Protein AF-A0A2N7B556-F1 (afdb_monomer)

Mean predicted aligned error: 3.23 Å

Secondary structure (DSSP, 8-state):
--TTSSHHHHHHHHTTPPEE-TTS---TTTTTT--EE-TT-GGGSPPPPHHHHHHTTTSS-PPP-

Foldseek 3Di:
DCPPVPCPLVVCQVVQHKAAQPPDPDDCVVVVNPRIDHRPHQVSDDWDDPVVCVVVVNPDDIGDD

Structure (mmCIF, N/CA/C/O backbone):
data_AF-A0A2N7B556-F1
#
_entry.id   AF-A0A2N7B556-F1
#
loop_
_atom_site.g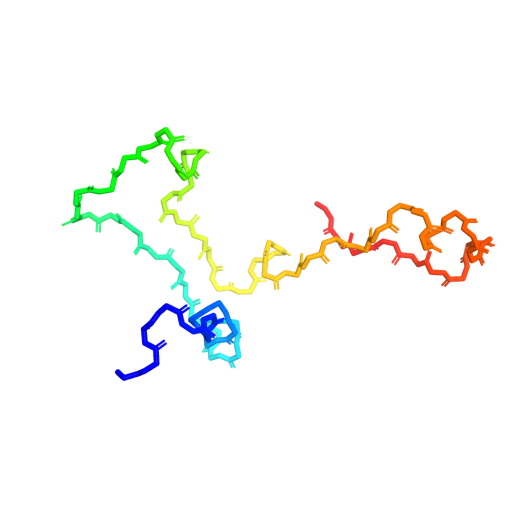roup_PDB
_atom_site.id
_atom_site.type_symbol
_atom_site.label_atom_id
_atom_site.label_alt_id
_atom_site.label_comp_id
_atom_site.label_asym_id
_atom_site.label_entity_id
_atom_site.label_seq_id
_atom_site.pdbx_PDB_ins_code
_atom_site.Cartn_x
_atom_site.Cartn_y
_atom_site.Cartn_z
_atom_site.occupancy
_atom_site.B_iso_or_equiv
_atom_site.auth_seq_id
_atom_site.auth_comp_id
_atom_site.auth_asym_id
_atom_site.auth_atom_id
_atom_site.pdbx_PDB_model_num
ATOM 1 N N . GLU A 1 1 ? -2.655 1.825 -20.049 1.00 75.31 1 GLU A N 1
ATOM 2 C CA . GLU A 1 1 ? -3.814 2.738 -20.060 1.00 75.31 1 GLU A CA 1
ATOM 3 C C . GLU A 1 1 ? -4.309 2.812 -18.602 1.00 75.31 1 GLU A C 1
ATOM 5 O O . GLU A 1 1 ? -4.060 1.834 -17.899 1.00 75.31 1 GLU A O 1
ATOM 10 N N . LEU A 1 2 ? -4.768 3.972 -18.100 1.00 94.56 2 LEU A N 1
ATOM 11 C CA . LEU A 1 2 ? -4.928 4.349 -16.665 1.00 94.56 2 LEU A CA 1
ATOM 12 C C . LEU A 1 2 ? -3.670 4.787 -15.875 1.00 94.56 2 LEU A C 1
ATOM 14 O O . LEU A 1 2 ? -3.582 4.638 -14.649 1.00 94.56 2 LEU A O 1
ATOM 18 N N . TRP A 1 3 ? -2.647 5.313 -16.555 1.00 95.06 3 TRP A N 1
ATOM 19 C CA . TRP A 1 3 ? -1.444 5.803 -15.870 1.00 95.06 3 TRP A CA 1
ATOM 20 C C . TRP A 1 3 ? -1.717 7.121 -15.137 1.00 95.06 3 TRP A C 1
ATOM 22 O O . TRP A 1 3 ? -2.273 8.048 -15.709 1.00 95.06 3 TRP A O 1
ATOM 32 N N . GLY A 1 4 ? -1.286 7.215 -13.877 1.00 95.56 4 GLY A N 1
ATOM 33 C CA . GLY A 1 4 ? -1.494 8.408 -13.047 1.00 95.56 4 GLY A CA 1
ATOM 34 C C . GLY A 1 4 ? -2.876 8.498 -12.391 1.00 95.56 4 GLY A C 1
ATOM 35 O O . GLY A 1 4 ? -3.091 9.370 -11.560 1.00 95.56 4 GLY A O 1
ATOM 36 N N . GLU A 1 5 ? -3.780 7.561 -12.678 1.00 97.88 5 GLU A N 1
ATOM 37 C CA . GLU A 1 5 ? -5.173 7.597 -12.205 1.00 97.88 5 GLU A CA 1
ATOM 38 C C . GLU A 1 5 ? -5.410 6.786 -10.916 1.00 97.88 5 GLU A C 1
ATOM 40 O O . GLU A 1 5 ? -6.538 6.579 -10.486 1.00 9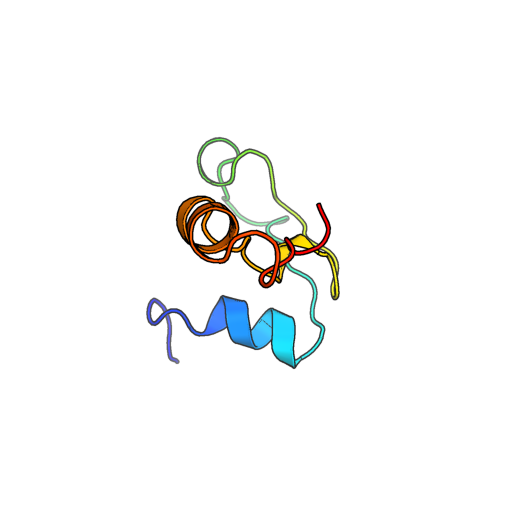7.88 5 GLU A O 1
ATOM 45 N N . GLY A 1 6 ? -4.343 6.303 -10.273 1.00 96.12 6 GLY A N 1
ATOM 46 C CA . GLY A 1 6 ? -4.424 5.675 -8.947 1.00 96.12 6 GLY A CA 1
ATOM 47 C C . GLY A 1 6 ? -4.792 4.185 -8.920 1.00 96.12 6 GLY A C 1
ATOM 48 O O . GLY A 1 6 ? -4.846 3.595 -7.844 1.00 96.12 6 GLY A O 1
ATOM 49 N N . PHE A 1 7 ? -4.964 3.522 -10.065 1.00 97.19 7 PHE A N 1
ATOM 50 C CA . PHE A 1 7 ? -5.392 2.113 -10.097 1.00 97.19 7 PHE A CA 1
ATOM 51 C C . PHE A 1 7 ? -4.307 1.100 -9.723 1.00 97.19 7 PHE A C 1
ATOM 53 O O . PHE A 1 7 ? -4.605 0.041 -9.168 1.00 97.19 7 PHE A O 1
ATOM 60 N N . ARG A 1 8 ? -3.028 1.416 -9.970 1.00 96.44 8 ARG A N 1
ATOM 61 C CA . ARG A 1 8 ? -1.949 0.419 -9.873 1.00 96.44 8 ARG A CA 1
ATOM 62 C C . ARG A 1 8 ? -1.791 -0.185 -8.473 1.00 96.44 8 ARG A C 1
ATOM 64 O O . ARG A 1 8 ? -1.444 -1.357 -8.366 1.00 96.44 8 ARG A O 1
ATOM 71 N N . PHE A 1 9 ? -2.051 0.583 -7.415 1.00 96.81 9 PHE A N 1
ATOM 72 C CA . PHE A 1 9 ? -2.023 0.068 -6.042 1.00 96.81 9 PHE A CA 1
ATOM 73 C C . PHE A 1 9 ? -3.090 -1.017 -5.830 1.00 96.81 9 PHE A C 1
ATOM 75 O O . PHE A 1 9 ? -2.790 -2.103 -5.334 1.00 96.81 9 PHE A O 1
ATOM 82 N N . TYR A 1 10 ? -4.322 -0.748 -6.270 1.00 96.81 10 TYR A N 1
ATOM 83 C CA . TYR A 1 10 ? -5.434 -1.690 -6.166 1.00 96.81 10 TYR A CA 1
ATOM 84 C C . TYR A 1 10 ? -5.241 -2.910 -7.055 1.00 96.81 10 TYR A C 1
ATOM 86 O O . TYR A 1 10 ? -5.584 -4.013 -6.638 1.00 96.81 10 TYR A O 1
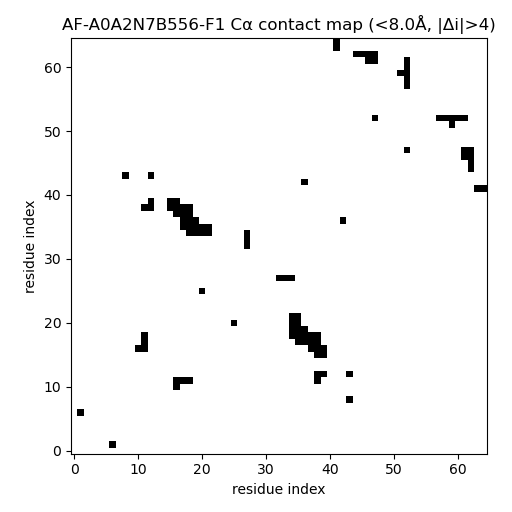ATOM 94 N N . ASP A 1 11 ? -4.657 -2.731 -8.240 1.00 97.88 11 ASP A N 1
ATOM 95 C CA . ASP A 1 11 ? -4.321 -3.843 -9.124 1.00 97.88 11 ASP A CA 1
ATOM 96 C C . ASP A 1 11 ? -3.359 -4.817 -8.454 1.00 97.88 11 ASP A C 1
ATOM 98 O O . ASP A 1 11 ? -3.663 -6.003 -8.373 1.00 97.88 11 ASP A O 1
ATOM 102 N N . LEU A 1 12 ? -2.244 -4.321 -7.909 1.00 97.81 12 LEU A N 1
ATOM 103 C CA . LEU A 1 1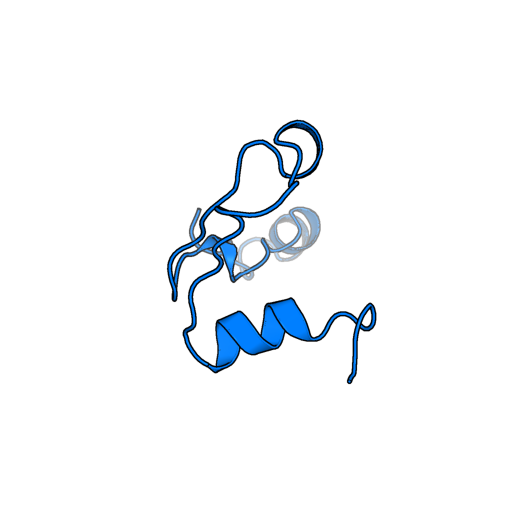2 ? -1.261 -5.168 -7.230 1.00 97.81 12 LEU A CA 1
ATOM 104 C C . LEU A 1 12 ? -1.891 -5.941 -6.066 1.00 97.81 12 LEU A C 1
ATOM 106 O O . LEU A 1 12 ? -1.691 -7.150 -5.948 1.00 97.81 12 LEU A O 1
ATOM 110 N N . LYS A 1 13 ? -2.730 -5.272 -5.268 1.00 97.50 13 LYS A N 1
ATOM 111 C CA . LYS A 1 13 ? -3.453 -5.906 -4.163 1.00 97.50 13 LYS A CA 1
ATOM 112 C C . LYS A 1 13 ? -4.448 -6.966 -4.640 1.00 97.50 13 LYS A C 1
ATOM 114 O O . LYS A 1 13 ? -4.401 -8.101 -4.172 1.00 97.50 13 LYS A O 1
ATOM 119 N N . ARG A 1 14 ? -5.356 -6.621 -5.561 1.00 97.75 14 ARG A N 1
ATOM 120 C CA . ARG A 1 14 ? -6.461 -7.510 -5.972 1.00 97.75 14 ARG A CA 1
ATOM 121 C C . ARG A 1 14 ? -5.975 -8.729 -6.750 1.00 97.75 14 ARG A C 1
ATOM 123 O O . ARG A 1 14 ? -6.628 -9.764 -6.713 1.00 97.75 14 ARG A O 1
ATOM 130 N N . THR A 1 15 ? -4.849 -8.614 -7.456 1.00 98.06 15 THR A N 1
ATOM 131 C CA . THR A 1 15 ? -4.244 -9.737 -8.188 1.00 98.06 15 THR A CA 1
ATOM 132 C C . THR A 1 15 ? -3.202 -10.492 -7.366 1.00 98.06 15 THR A C 1
ATOM 134 O O . THR A 1 15 ? -2.549 -11.375 -7.913 1.00 98.06 15 THR A O 1
ATOM 137 N N . ASN A 1 16 ? -3.001 -10.133 -6.091 1.00 97.88 16 ASN A N 1
ATOM 138 C CA . ASN A 1 16 ? -1.959 -10.689 -5.228 1.00 97.88 16 ASN A CA 1
ATOM 139 C C . ASN A 1 16 ? -0.562 -10.667 -5.888 1.00 97.88 16 ASN A C 1
ATOM 141 O O . ASN A 1 16 ? 0.159 -11.664 -5.897 1.00 97.88 16 ASN A O 1
ATOM 145 N N . ALA A 1 17 ? -0.201 -9.533 -6.493 1.00 98.25 17 ALA A N 1
ATOM 146 C CA . ALA A 1 17 ? 1.075 -9.341 -7.176 1.00 98.25 17 ALA A CA 1
ATOM 147 C C . ALA A 1 17 ? 2.047 -8.507 -6.319 1.00 98.25 17 ALA A C 1
ATOM 149 O O . ALA A 1 17 ? 1.617 -7.567 -5.645 1.00 98.25 17 ALA A O 1
ATOM 150 N N . PRO A 1 18 ? 3.359 -8.805 -6.354 1.00 98.19 18 PRO A N 1
ATOM 151 C CA . PRO A 1 18 ? 4.353 -8.022 -5.635 1.00 98.19 18 PRO A CA 1
ATOM 152 C C . PRO A 1 18 ? 4.655 -6.700 -6.348 1.00 98.19 18 PRO A C 1
ATOM 154 O O . PRO A 1 18 ? 4.501 -6.556 -7.565 1.00 98.19 18 PRO A O 1
ATOM 157 N N . LEU A 1 19 ? 5.168 -5.744 -5.582 1.00 97.50 19 LEU A N 1
ATOM 158 C CA . LEU A 1 19 ? 5.802 -4.538 -6.098 1.00 97.50 19 LEU A CA 1
ATOM 159 C C . LEU A 1 19 ? 7.311 -4.750 -6.170 1.00 97.50 19 LEU A C 1
ATOM 161 O O . LEU A 1 19 ? 7.918 -5.120 -5.170 1.00 97.50 19 LEU A O 1
ATOM 165 N N . ASN A 1 20 ? 7.909 -4.447 -7.320 1.00 97.00 20 ASN A N 1
ATOM 166 C CA . ASN A 1 20 ? 9.356 -4.409 -7.492 1.00 97.00 20 ASN A CA 1
ATOM 167 C C . ASN A 1 20 ? 9.742 -3.172 -8.316 1.00 97.00 20 ASN A C 1
ATOM 169 O O . ASN A 1 20 ? 9.226 -2.974 -9.417 1.00 97.00 20 ASN A O 1
ATOM 173 N N . ARG A 1 21 ? 10.613 -2.326 -7.758 1.00 95.44 21 ARG A N 1
ATOM 174 C CA . ARG A 1 21 ? 11.154 -1.109 -8.389 1.00 95.44 21 ARG A CA 1
ATOM 175 C C . ARG A 1 21 ? 12.649 -1.222 -8.724 1.00 95.44 21 ARG A C 1
ATOM 177 O O . ARG A 1 21 ? 13.286 -0.209 -9.002 1.00 95.44 21 ARG A O 1
ATOM 184 N N . ASN A 1 22 ? 13.233 -2.416 -8.661 1.00 95.75 22 ASN A N 1
ATOM 185 C CA . ASN A 1 22 ? 14.620 -2.661 -9.054 1.00 95.75 22 ASN A CA 1
ATOM 186 C C . ASN A 1 22 ? 14.781 -2.663 -10.586 1.00 95.75 22 ASN A C 1
ATOM 188 O O . ASN A 1 22 ? 13.820 -2.851 -11.328 1.00 95.75 22 ASN A O 1
ATOM 192 N N . GLY A 1 23 ? 16.009 -2.441 -11.068 1.00 93.19 23 GLY A N 1
ATOM 193 C CA . GLY A 1 23 ? 16.333 -2.469 -12.504 1.00 93.19 23 GLY A CA 1
ATOM 194 C C . GLY A 1 23 ? 15.939 -1.213 -13.296 1.00 93.19 23 GLY A C 1
ATOM 195 O O . GLY A 1 23 ? 16.116 -1.184 -14.511 1.00 93.19 23 GLY A O 1
ATOM 196 N N . GLY A 1 24 ? 15.435 -0.172 -12.625 1.00 90.38 24 GLY A N 1
ATOM 197 C CA . GLY A 1 24 ? 15.111 1.132 -13.213 1.00 90.38 24 GLY A CA 1
ATOM 198 C C . GLY A 1 24 ? 15.826 2.298 -12.521 1.00 90.38 24 GLY A C 1
ATOM 199 O O . GLY A 1 24 ? 16.592 2.108 -11.581 1.00 90.38 24 GLY A O 1
ATOM 200 N N . ASN A 1 25 ? 15.539 3.529 -12.953 1.00 93.94 25 ASN A N 1
ATOM 201 C CA . ASN A 1 25 ? 16.144 4.756 -12.410 1.00 93.94 25 ASN A CA 1
ATOM 202 C C . ASN A 1 25 ? 15.353 5.340 -11.215 1.00 93.94 25 ASN A C 1
ATOM 204 O O . ASN A 1 25 ? 15.065 6.536 -11.164 1.00 93.94 25 ASN A O 1
ATOM 208 N N . HIS A 1 26 ? 14.918 4.487 -10.282 1.00 94.88 26 HIS A N 1
ATOM 209 C CA . HIS A 1 26 ? 14.167 4.920 -9.099 1.00 94.88 26 HIS A CA 1
ATOM 210 C C . HIS A 1 26 ? 15.110 5.467 -8.018 1.00 94.88 26 HIS A C 1
ATOM 212 O O . HIS A 1 26 ? 16.094 4.825 -7.663 1.00 94.88 26 HIS A O 1
ATOM 218 N N . ASN A 1 27 ? 14.789 6.633 -7.450 1.00 95.75 27 ASN A N 1
ATOM 219 C CA . ASN A 1 27 ? 15.585 7.255 -6.391 1.00 95.75 27 ASN A CA 1
ATOM 220 C C . ASN A 1 27 ? 15.072 6.846 -4.998 1.00 95.75 27 ASN A C 1
ATOM 222 O O . ASN A 1 27 ? 13.897 7.050 -4.677 1.00 95.75 27 ASN A O 1
ATOM 226 N N . ALA A 1 28 ? 15.973 6.316 -4.166 1.00 95.75 28 ALA A N 1
ATOM 227 C CA . ALA A 1 28 ? 15.682 5.853 -2.810 1.00 95.75 28 ALA A CA 1
ATOM 228 C C . ALA A 1 28 ? 15.108 6.949 -1.892 1.00 95.75 28 ALA A C 1
ATOM 230 O O . ALA A 1 28 ? 14.315 6.663 -0.996 1.00 95.75 28 ALA A O 1
ATOM 231 N N . ALA A 1 29 ? 15.467 8.214 -2.133 1.00 96.44 29 ALA A N 1
ATOM 232 C CA . ALA A 1 29 ? 14.969 9.342 -1.352 1.00 96.44 29 ALA A CA 1
ATOM 233 C C . ALA A 1 29 ? 13.456 9.568 -1.532 1.00 96.44 29 ALA A C 1
ATOM 235 O O . ALA A 1 29 ? 12.795 10.024 -0.606 1.00 96.44 29 ALA A O 1
ATOM 236 N N . TYR A 1 30 ? 12.887 9.225 -2.697 1.00 94.56 30 TYR A N 1
ATOM 237 C CA . TYR A 1 30 ? 11.459 9.437 -2.982 1.00 94.56 30 TYR A CA 1
ATOM 238 C C . TYR A 1 30 ? 10.572 8.253 -2.594 1.00 94.56 30 TYR A C 1
ATOM 240 O O . TYR A 1 30 ? 9.364 8.415 -2.449 1.00 94.56 30 TYR A O 1
ATOM 248 N N . ASN A 1 31 ? 11.146 7.057 -2.444 1.00 93.62 31 ASN A N 1
ATOM 249 C CA . ASN A 1 31 ? 10.409 5.854 -2.055 1.00 93.62 31 ASN A CA 1
ATOM 250 C C . ASN A 1 31 ? 10.684 5.424 -0.604 1.00 93.62 31 ASN A C 1
ATOM 252 O O . ASN A 1 31 ? 10.280 4.328 -0.221 1.00 93.62 31 ASN A O 1
ATOM 256 N N . ASN A 1 32 ? 11.367 6.262 0.187 1.00 95.19 32 ASN A N 1
ATOM 257 C CA . ASN A 1 32 ? 11.778 5.965 1.561 1.00 95.19 32 ASN A CA 1
ATOM 258 C C . ASN A 1 32 ? 12.548 4.633 1.686 1.00 95.19 32 ASN A C 1
ATOM 260 O O . ASN A 1 32 ? 12.323 3.849 2.605 1.00 95.19 32 ASN A O 1
ATOM 264 N N . GLY A 1 33 ? 13.391 4.322 0.699 1.00 95.88 33 GLY A N 1
ATOM 265 C CA . GLY A 1 33 ? 14.119 3.052 0.619 1.00 95.88 33 GLY A CA 1
ATOM 266 C C . GLY A 1 33 ? 13.261 1.822 0.284 1.00 95.88 33 GLY A C 1
ATOM 267 O O . GLY A 1 33 ? 13.786 0.711 0.265 1.00 95.88 33 GLY A O 1
ATOM 268 N N . VAL A 1 34 ? 11.964 1.972 -0.011 1.00 95.94 34 VAL A N 1
ATOM 269 C CA . VAL A 1 34 ? 11.061 0.847 -0.307 1.00 95.94 34 VAL A CA 1
ATOM 270 C C . VAL A 1 34 ? 11.060 0.525 -1.804 1.00 95.94 34 VAL A C 1
ATOM 272 O O . VAL A 1 34 ? 10.285 1.071 -2.602 1.00 95.94 34 VAL A O 1
ATOM 275 N N . PHE A 1 35 ? 11.916 -0.420 -2.185 1.00 97.38 35 PHE A N 1
ATOM 276 C CA . PHE A 1 35 ? 11.991 -0.938 -3.555 1.00 97.38 35 PHE A CA 1
ATOM 277 C C . PHE A 1 35 ? 11.098 -2.155 -3.787 1.00 97.38 35 PHE A C 1
ATOM 279 O O . PHE A 1 35 ? 10.607 -2.337 -4.901 1.00 97.38 35 PHE A O 1
ATOM 286 N N . GLU A 1 36 ? 10.834 -2.936 -2.741 1.00 97.75 36 GLU A N 1
ATOM 287 C CA . GLU A 1 36 ? 10.051 -4.163 -2.826 1.00 97.75 36 GLU A CA 1
ATOM 288 C C . GLU A 1 36 ? 8.974 -4.219 -1.742 1.00 97.75 36 GLU A C 1
ATOM 290 O O . GLU A 1 36 ? 9.190 -3.828 -0.590 1.00 97.75 36 GLU A O 1
ATOM 295 N N . VAL A 1 37 ? 7.800 -4.713 -2.129 1.00 97.62 37 VAL A N 1
ATOM 296 C CA . VAL A 1 37 ? 6.713 -5.068 -1.211 1.00 97.62 37 VAL A CA 1
ATOM 297 C C . VAL A 1 37 ? 6.152 -6.411 -1.681 1.00 97.62 37 VAL A C 1
ATOM 299 O O . VAL A 1 37 ? 5.633 -6.477 -2.802 1.00 97.62 37 VAL A O 1
ATOM 302 N N . PRO A 1 38 ? 6.268 -7.484 -0.876 1.00 98.19 38 PRO A N 1
ATOM 303 C CA . PRO A 1 38 ? 5.704 -8.785 -1.213 1.00 98.19 38 PRO A CA 1
ATOM 304 C C . PRO A 1 38 ? 4.193 -8.725 -1.447 1.00 98.19 38 PRO A C 1
ATOM 306 O O . PRO A 1 38 ? 3.492 -7.856 -0.927 1.00 98.19 38 PRO A O 1
ATOM 309 N N . ALA A 1 39 ? 3.672 -9.677 -2.216 1.00 98.12 39 ALA A N 1
ATOM 310 C CA . ALA A 1 39 ? 2.232 -9.867 -2.334 1.00 98.12 39 ALA A CA 1
ATOM 311 C C . ALA A 1 39 ? 1.631 -10.238 -0.963 1.00 98.12 39 ALA A C 1
ATOM 313 O O . ALA A 1 39 ? 2.239 -10.998 -0.210 1.00 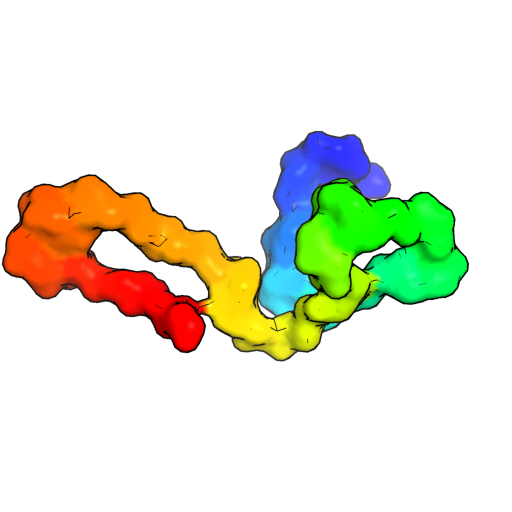98.12 39 ALA A O 1
ATOM 314 N N . GLY A 1 40 ? 0.466 -9.683 -0.622 1.00 96.25 40 GLY A N 1
ATOM 315 C CA . GLY A 1 40 ? -0.215 -9.956 0.652 1.00 96.25 40 GLY A CA 1
ATOM 316 C C . GLY A 1 40 ? 0.406 -9.310 1.900 1.00 96.25 40 GLY A C 1
ATOM 317 O O . GLY A 1 40 ? -0.123 -9.490 2.991 1.00 96.25 40 GLY A O 1
ATOM 318 N N . ASP A 1 41 ? 1.487 -8.538 1.759 1.00 97.56 41 ASP A N 1
ATOM 319 C CA . ASP A 1 41 ? 2.080 -7.751 2.847 1.00 97.56 41 ASP A CA 1
ATOM 320 C C . ASP A 1 41 ? 1.058 -6.786 3.489 1.00 97.56 41 ASP A C 1
ATOM 322 O O . ASP A 1 41 ? 0.221 -6.192 2.801 1.00 97.56 41 ASP A O 1
ATOM 326 N N . ILE A 1 42 ? 1.144 -6.590 4.808 1.00 96.50 42 ILE A N 1
ATOM 327 C CA . ILE A 1 42 ? 0.233 -5.723 5.577 1.00 96.50 42 ILE A CA 1
ATOM 328 C C . ILE A 1 42 ? 0.193 -4.281 5.047 1.00 96.50 42 ILE A C 1
ATOM 330 O O . ILE A 1 42 ? -0.836 -3.614 5.137 1.00 96.50 42 ILE A O 1
ATOM 334 N N . ARG A 1 43 ? 1.267 -3.817 4.390 1.00 95.25 43 ARG A N 1
ATOM 335 C CA . ARG A 1 43 ? 1.365 -2.477 3.786 1.00 95.25 43 ARG A CA 1
ATOM 336 C C . ARG A 1 43 ? 0.416 -2.256 2.601 1.00 95.25 43 ARG A C 1
ATOM 338 O O . ARG A 1 43 ? 0.243 -1.118 2.168 1.00 95.25 43 ARG A O 1
ATOM 345 N N . TRP A 1 44 ? -0.240 -3.300 2.087 1.00 96.38 44 TRP A N 1
ATOM 346 C CA . TRP A 1 44 ? -1.337 -3.168 1.116 1.00 96.38 44 TRP A CA 1
ATOM 347 C C . TRP A 1 44 ? -2.662 -2.724 1.752 1.00 96.38 44 TRP A C 1
ATOM 349 O O . TRP A 1 44 ? -3.672 -2.546 1.058 1.00 96.38 44 TRP A O 1
ATOM 359 N N . GLN A 1 45 ? -2.700 -2.560 3.070 1.00 96.12 45 GLN A N 1
ATOM 360 C CA . GLN A 1 45 ? -3.834 -2.030 3.806 1.00 96.12 45 GLN A CA 1
ATOM 361 C C . GLN A 1 45 ? -3.417 -0.734 4.500 1.00 96.12 45 GLN A C 1
ATOM 363 O O . GLN A 1 45 ? -2.492 -0.710 5.302 1.00 96.12 45 GLN A O 1
ATOM 368 N N . PHE A 1 46 ? -4.100 0.364 4.173 1.00 95.62 46 PHE A N 1
ATOM 369 C CA . PHE A 1 46 ? -3.884 1.619 4.883 1.00 95.62 46 PHE A CA 1
ATOM 370 C C . PHE A 1 46 ? -4.316 1.485 6.338 1.00 95.62 46 PHE A C 1
ATOM 372 O O . PHE A 1 46 ? -5.265 0.765 6.650 1.00 95.62 46 PHE A O 1
ATOM 379 N N . LEU A 1 47 ? -3.628 2.204 7.219 1.00 96.56 47 LEU A N 1
ATOM 380 C CA . LEU A 1 47 ? -4.042 2.315 8.608 1.00 96.56 47 LEU A CA 1
ATOM 381 C C . LEU A 1 47 ? -5.361 3.078 8.702 1.00 96.56 47 LEU A C 1
ATOM 383 O O . LEU A 1 47 ? -5.634 3.995 7.923 1.00 96.56 47 LEU A O 1
ATOM 387 N N . ILE A 1 48 ? -6.163 2.693 9.686 1.00 97.31 48 ILE A N 1
ATOM 388 C CA . ILE A 1 48 ? -7.356 3.442 10.059 1.00 97.31 48 ILE A CA 1
ATOM 389 C C . ILE A 1 48 ? -6.898 4.741 10.743 1.00 97.31 48 ILE A C 1
ATOM 391 O O . ILE A 1 48 ? -5.974 4.676 11.564 1.00 97.31 48 ILE A O 1
ATOM 395 N N . PRO A 1 49 ? -7.503 5.904 10.431 1.00 96.94 49 PRO A N 1
ATOM 396 C CA . PRO A 1 49 ? -7.178 7.158 11.101 1.00 96.94 49 PRO A CA 1
ATOM 397 C C . PRO A 1 49 ? -7.322 7.051 12.623 1.00 96.94 49 PRO A C 1
ATOM 399 O O . PRO A 1 49 ? -8.281 6.468 13.128 1.00 96.94 49 PRO A O 1
ATOM 402 N N . GLN A 1 50 ? -6.382 7.648 13.359 1.00 95.56 50 GLN A N 1
ATOM 403 C CA . GLN A 1 50 ? -6.375 7.574 14.822 1.00 95.56 50 GLN A CA 1
ATOM 404 C C . GLN A 1 50 ? -7.638 8.194 15.440 1.00 95.56 50 GLN A C 1
ATOM 406 O O . GLN A 1 50 ? -8.150 7.674 16.428 1.00 95.56 50 GLN A O 1
ATOM 411 N N . ASP A 1 51 ? -8.174 9.257 14.836 1.00 97.62 51 ASP A N 1
ATOM 412 C CA . ASP A 1 51 ? -9.397 9.909 15.311 1.00 97.62 51 ASP A CA 1
ATOM 413 C C . ASP A 1 51 ? -10.623 8.994 15.213 1.00 97.62 51 ASP A C 1
ATOM 415 O O . ASP A 1 51 ? -11.457 9.011 16.111 1.00 97.62 51 ASP A O 1
ATOM 419 N N . GLU A 1 52 ? -10.714 8.138 14.189 1.00 97.62 52 GLU A N 1
ATOM 420 C CA . GLU A 1 52 ? -11.804 7.157 14.073 1.00 97.62 52 GLU A CA 1
ATOM 421 C C . GLU A 1 52 ? -11.738 6.119 15.199 1.00 97.62 52 GLU A C 1
ATOM 423 O O . GLU A 1 52 ? -12.745 5.778 15.824 1.00 97.62 52 GLU A O 1
ATOM 428 N N . ILE A 1 53 ? -10.529 5.655 15.522 1.00 97.31 53 ILE A N 1
ATOM 429 C CA . ILE A 1 53 ? -10.304 4.728 16.636 1.00 97.31 53 ILE A CA 1
ATOM 430 C C . ILE A 1 53 ? -10.692 5.397 17.961 1.00 97.31 53 ILE A C 1
ATOM 432 O O . ILE A 1 53 ? -11.452 4.819 18.739 1.00 97.31 53 ILE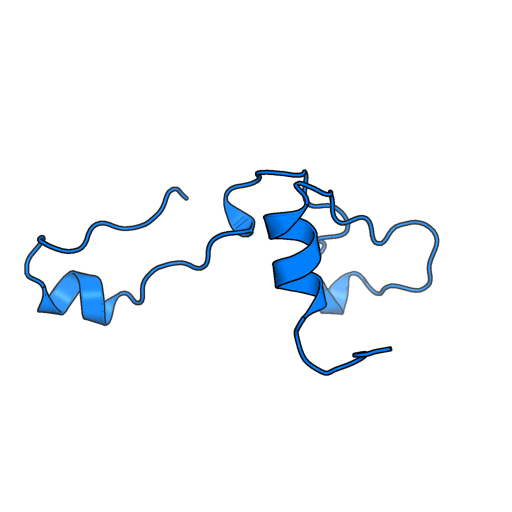 A O 1
ATOM 436 N N . ASN A 1 54 ? -10.233 6.631 18.190 1.00 96.81 54 ASN A N 1
ATOM 437 C CA . ASN A 1 54 ? -10.501 7.381 19.417 1.00 96.81 54 ASN A CA 1
ATOM 438 C C . ASN A 1 54 ? -12.000 7.685 19.591 1.00 96.81 54 ASN A C 1
ATOM 440 O O . ASN A 1 54 ? -12.562 7.424 20.652 1.00 96.81 54 ASN A O 1
ATOM 444 N N . ASN A 1 55 ? -12.663 8.193 18.548 1.00 97.81 55 ASN A N 1
ATOM 445 C CA . ASN A 1 55 ? -14.066 8.615 18.607 1.00 97.81 55 ASN A CA 1
ATOM 446 C C . ASN A 1 55 ? -15.041 7.433 18.682 1.00 97.81 55 ASN A C 1
ATOM 448 O O . ASN A 1 55 ? -16.148 7.577 19.201 1.00 97.81 55 ASN A O 1
ATOM 452 N N . SER A 1 56 ? -14.635 6.258 18.194 1.00 97.12 56 SER A N 1
ATOM 453 C CA . SER A 1 56 ? -15.447 5.040 18.267 1.00 97.12 56 SER A CA 1
ATOM 454 C C . SER A 1 56 ? -15.411 4.344 19.634 1.00 97.12 56 SER A C 1
ATOM 456 O O . SER A 1 56 ? -16.104 3.342 19.812 1.00 97.12 56 SER A O 1
ATOM 458 N N . ASN A 1 57 ? -14.620 4.844 20.595 1.00 93.19 57 ASN A N 1
ATOM 459 C CA . ASN A 1 57 ? -14.488 4.294 21.951 1.00 93.19 57 ASN A CA 1
ATOM 460 C C . ASN A 1 57 ? -14.245 2.769 21.977 1.00 93.19 57 ASN A C 1
ATOM 462 O O . ASN A 1 57 ? -14.826 2.044 22.784 1.00 93.19 57 ASN A O 1
ATOM 466 N N . GLY A 1 58 ? -13.380 2.278 21.083 1.00 88.06 58 GLY A N 1
ATOM 467 C CA . GLY A 1 58 ? -12.949 0.875 21.048 1.00 88.06 58 GLY A CA 1
ATOM 468 C C . GLY A 1 58 ? -13.784 -0.057 20.166 1.00 88.06 58 GLY A C 1
ATOM 469 O O . GLY A 1 58 ? -13.488 -1.248 20.115 1.00 88.06 58 GLY A O 1
ATOM 470 N N . VAL A 1 59 ? -14.790 0.452 19.445 1.00 97.19 59 VAL A N 1
ATOM 471 C CA . VAL A 1 59 ? -15.503 -0.335 18.420 1.00 97.19 59 VAL A CA 1
ATOM 472 C C . VAL A 1 59 ? -14.621 -0.559 17.189 1.00 97.19 59 VAL A C 1
ATOM 474 O O . VAL A 1 59 ? -14.606 -1.654 16.627 1.00 97.19 59 VAL A O 1
ATOM 477 N N . VAL A 1 60 ? -13.873 0.465 16.770 1.00 97.69 60 VAL A N 1
ATOM 478 C CA . VAL A 1 60 ? -12.935 0.365 15.649 1.00 97.69 60 VAL A CA 1
ATOM 479 C C . VAL A 1 60 ? -11.557 -0.034 16.172 1.00 97.69 60 VAL A C 1
ATOM 481 O O . VAL A 1 60 ? -10.968 0.657 17.002 1.00 97.69 60 VAL A O 1
ATOM 484 N N . VAL A 1 61 ? -11.034 -1.149 15.659 1.00 96.00 61 VAL A N 1
ATOM 485 C CA . VAL A 1 61 ? -9.709 -1.688 15.997 1.00 96.00 61 VAL A CA 1
ATOM 486 C C . VAL A 1 61 ? -8.766 -1.494 14.815 1.00 96.00 61 VAL A C 1
ATOM 488 O O . VAL A 1 61 ? -9.170 -1.655 13.667 1.00 96.00 61 VAL A O 1
ATOM 491 N N . GLN A 1 62 ? -7.511 -1.142 15.098 1.00 96.75 62 GLN A N 1
ATOM 492 C CA . GLN A 1 62 ? -6.493 -0.898 14.076 1.00 96.75 62 GLN A CA 1
ATOM 493 C C . GLN A 1 62 ? -6.174 -2.159 13.252 1.00 96.75 62 GLN A C 1
ATOM 495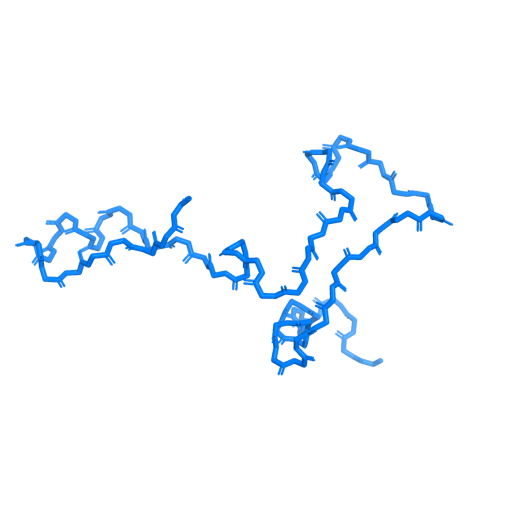 O O . GLN A 1 6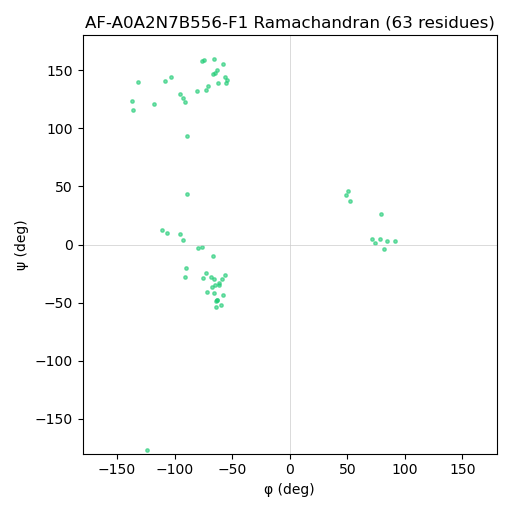2 ? -6.241 -3.286 13.744 1.00 96.75 62 GLN A O 1
ATOM 500 N N . ASN A 1 63 ? -5.781 -1.940 11.997 1.00 96.31 63 ASN A N 1
ATOM 501 C CA . ASN A 1 63 ? -5.221 -2.967 11.123 1.00 96.31 63 ASN A CA 1
ATOM 502 C C . ASN A 1 63 ? -3.860 -3.470 11.659 1.00 96.31 63 ASN A C 1
ATOM 504 O O . ASN A 1 63 ? -3.210 -2.761 12.427 1.00 96.31 63 ASN A O 1
ATOM 508 N N . PRO A 1 64 ? -3.392 -4.665 11.256 1.00 92.69 64 PRO A N 1
ATOM 509 C CA . PRO A 1 64 ? -2.066 -5.154 11.640 1.00 92.69 64 PRO A CA 1
ATOM 510 C C . PRO A 1 64 ? -0.950 -4.160 11.278 1.00 92.69 64 PRO A C 1
ATOM 512 O O . PRO A 1 64 ? -1.008 -3.530 10.218 1.00 92.69 64 PRO A O 1
ATOM 515 N N . GLN A 1 65 ? 0.054 -4.039 12.152 1.00 81.31 65 GLN A N 1
ATOM 516 C CA . GLN A 1 65 ? 1.231 -3.174 11.989 1.00 81.31 65 GLN A CA 1
ATOM 517 C C . GLN A 1 65 ? 2.522 -3.983 11.920 1.00 81.31 65 GLN A C 1
ATOM 519 O O . GLN A 1 65 ? 2.562 -5.078 12.527 1.00 81.31 65 GLN A O 1
#

Nearest PDB structures (foldseek):
  7kv2-assembly1_AAA  TM=6.724E-01  e=3.824E+00  Bacteroides thetaiotaomicron

Solvent-accessible surface area (backbone atoms only — not comparable to full-atom values): 4342 Å² total; per-residue (Å²): 136,68,82,92,71,71,50,66,66,56,50,32,58,78,66,58,38,59,48,76,52,75,98,61,96,68,60,52,83,82,48,78,66,61,46,67,45,65,47,84,43,62,84,79,50,79,75,66,60,67,65,57,34,61,76,47,73,68,74,48,73,78,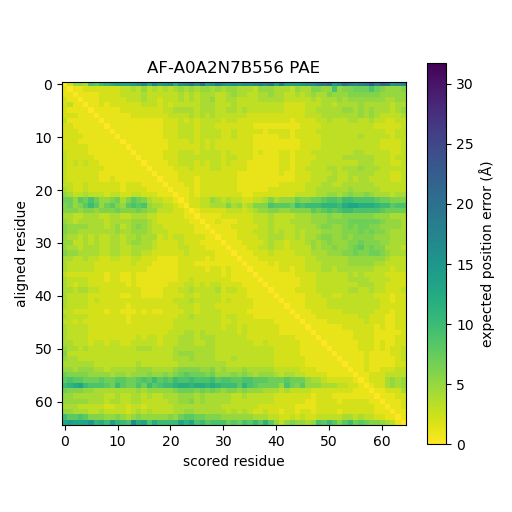63,83,128

Radius of gyration: 15.28 Å; Cα contacts (8 Å, |Δi|>4): 51; chains: 1; bounding box: 32×21×42 Å

Sequence (65 aa):
ELWGEGFRFYDLKRTNAPLNRNGGNHNAAYNNGVFEVPAGDIRWQFLIPQDEINNSNGVVVQNPQ

pLDDT: mean 95.67, std 3.63, range [75.31, 98.25]